Protein AF-A0A1H7QCG5-F1 (afdb_monomer_lite)

Structure (mmCIF, N/CA/C/O backbone):
data_AF-A0A1H7QCG5-F1
#
_entry.id   AF-A0A1H7QCG5-F1
#
loop_
_atom_site.group_PDB
_atom_site.id
_atom_site.type_symbol
_atom_site.label_atom_id
_atom_site.label_alt_id
_atom_site.label_comp_id
_atom_site.label_asym_id
_atom_site.label_entity_id
_atom_site.label_seq_id
_atom_site.pdbx_PDB_ins_code
_atom_site.Cartn_x
_atom_site.Cartn_y
_atom_site.Cartn_z
_atom_site.occupancy
_atom_site.B_iso_or_equiv
_atom_site.auth_seq_id
_atom_site.auth_comp_id
_atom_site.auth_asym_id
_atom_site.auth_atom_id
_atom_site.pdbx_PDB_model_num
ATOM 1 N N . MET A 1 1 ? 23.725 -0.282 -32.583 1.00 33.72 1 MET A N 1
ATOM 2 C CA . MET A 1 1 ? 24.137 0.200 -31.248 1.00 33.72 1 MET A CA 1
ATOM 3 C C . MET A 1 1 ? 22.868 0.457 -30.445 1.00 33.72 1 MET A C 1
ATOM 5 O O . MET A 1 1 ? 22.133 1.379 -30.766 1.00 33.72 1 MET A O 1
ATOM 9 N N . ARG A 1 2 ? 22.509 -0.444 -29.524 1.00 44.34 2 ARG A N 1
ATOM 10 C CA . ARG A 1 2 ? 21.269 -0.345 -28.741 1.00 44.34 2 ARG A CA 1
ATOM 11 C C . ARG A 1 2 ? 21.635 0.375 -27.448 1.00 44.34 2 ARG A C 1
ATOM 13 O O . ARG A 1 2 ? 22.316 -0.199 -26.607 1.00 44.34 2 ARG A O 1
ATOM 20 N N . ILE A 1 3 ? 21.280 1.652 -27.348 1.00 43.34 3 ILE A N 1
ATOM 21 C CA . ILE A 1 3 ? 21.463 2.421 -26.117 1.00 43.34 3 ILE A CA 1
ATOM 22 C C . ILE A 1 3 ? 20.511 1.789 -25.099 1.00 43.34 3 ILE A C 1
ATOM 24 O O . ILE A 1 3 ? 19.293 1.909 -25.226 1.00 43.34 3 ILE A O 1
ATOM 28 N N . PHE A 1 4 ? 21.050 1.043 -24.136 1.00 48.28 4 PHE A N 1
ATOM 29 C CA . PHE A 1 4 ? 20.294 0.674 -22.949 1.00 48.28 4 PHE A CA 1
ATOM 30 C C . PHE A 1 4 ? 20.025 1.980 -22.212 1.00 48.28 4 PHE A C 1
ATOM 32 O O . PHE A 1 4 ? 20.921 2.535 -21.580 1.00 48.28 4 PHE A O 1
ATOM 39 N N . ALA A 1 5 ? 18.812 2.516 -22.343 1.00 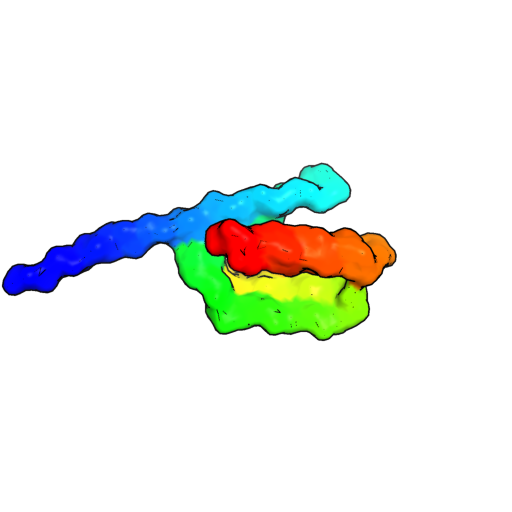50.78 5 ALA A N 1
ATOM 40 C CA . ALA A 1 5 ? 18.344 3.509 -21.396 1.00 50.78 5 ALA A CA 1
ATOM 41 C C . ALA A 1 5 ? 18.533 2.886 -20.007 1.00 50.78 5 ALA A C 1
ATOM 43 O O . ALA A 1 5 ? 17.960 1.829 -19.734 1.00 50.78 5 ALA A O 1
ATOM 44 N N . LEU A 1 6 ? 19.386 3.488 -19.172 1.00 48.00 6 LEU A N 1
ATOM 45 C CA . LEU A 1 6 ? 19.448 3.192 -17.745 1.00 48.00 6 LEU A CA 1
ATOM 46 C C . LEU A 1 6 ? 18.037 3.440 -17.223 1.00 48.00 6 LEU A C 1
ATOM 48 O O . LEU A 1 6 ? 17.630 4.583 -17.017 1.00 48.00 6 LEU A O 1
ATOM 52 N N . LYS A 1 7 ? 17.251 2.366 -17.135 1.00 51.06 7 LYS A N 1
ATOM 53 C CA . LYS A 1 7 ? 15.899 2.375 -16.605 1.00 51.06 7 LYS A CA 1
ATOM 54 C C . LYS A 1 7 ? 16.083 2.761 -15.149 1.00 51.06 7 LYS A C 1
ATOM 56 O O . LYS A 1 7 ? 16.496 1.937 -14.345 1.00 51.06 7 LYS A O 1
ATOM 61 N N . LYS A 1 8 ? 15.953 4.054 -14.857 1.00 51.62 8 LYS A N 1
ATOM 62 C CA . LYS A 1 8 ? 16.166 4.586 -13.520 1.00 51.62 8 LYS A CA 1
ATOM 63 C C . LYS A 1 8 ? 15.137 3.900 -12.636 1.00 51.62 8 LYS A C 1
ATOM 65 O O . LYS A 1 8 ? 13.944 4.157 -12.768 1.00 51.62 8 LYS A O 1
ATOM 70 N N . GLU A 1 9 ? 15.596 2.956 -11.827 1.00 61.22 9 GLU A N 1
ATOM 71 C CA . GLU A 1 9 ? 14.762 2.272 -10.854 1.00 61.22 9 GLU A CA 1
ATOM 72 C C . GLU A 1 9 ? 14.363 3.326 -9.822 1.00 61.22 9 GLU A C 1
ATOM 74 O O . GLU A 1 9 ? 15.130 3.672 -8.924 1.00 61.22 9 GLU A O 1
ATOM 79 N N . PHE A 1 10 ? 13.198 3.945 -10.017 1.00 66.62 10 PHE A N 1
ATOM 80 C CA . PHE A 1 10 ? 12.657 4.877 -9.041 1.00 66.62 10 PHE A CA 1
ATOM 81 C C . PHE A 1 10 ? 12.274 4.068 -7.806 1.00 66.62 10 PHE A C 1
ATOM 83 O O . PHE A 1 10 ? 11.364 3.242 -7.852 1.00 66.62 10 PHE A O 1
ATOM 90 N N . ILE A 1 11 ? 13.018 4.278 -6.723 1.00 75.38 11 ILE A N 1
ATOM 91 C CA . ILE A 1 11 ? 12.702 3.758 -5.397 1.00 75.38 11 ILE A CA 1
ATOM 92 C C . ILE A 1 11 ? 12.008 4.889 -4.649 1.00 75.38 11 ILE A C 1
ATOM 94 O O . ILE A 1 11 ? 12.607 5.933 -4.397 1.00 75.38 11 ILE A O 1
ATOM 98 N N . MET A 1 12 ? 10.740 4.685 -4.316 1.00 87.00 12 MET A N 1
ATOM 99 C CA . MET A 1 12 ? 9.900 5.669 -3.640 1.00 87.00 12 MET A CA 1
ATOM 100 C C . MET A 1 12 ? 9.613 5.175 -2.234 1.00 87.00 12 MET A C 1
ATOM 102 O O . MET A 1 12 ? 9.267 4.010 -2.055 1.00 87.00 12 MET A O 1
ATOM 106 N N . SER A 1 13 ? 9.784 6.028 -1.230 1.00 89.75 13 SER A N 1
ATOM 107 C CA . SER A 1 13 ? 9.558 5.668 0.168 1.00 89.75 13 SER A CA 1
ATOM 108 C C . SER A 1 13 ? 8.233 6.227 0.672 1.00 89.75 13 SER A C 1
ATOM 110 O O . SER A 1 13 ? 7.925 7.404 0.495 1.00 89.75 13 SER A O 1
ATOM 112 N N . TYR A 1 14 ? 7.461 5.376 1.340 1.00 90.69 14 TYR A N 1
ATOM 113 C CA . TYR A 1 14 ? 6.241 5.756 2.038 1.00 90.69 14 TYR A CA 1
ATOM 114 C C . TYR A 1 14 ? 6.375 5.423 3.516 1.00 90.69 14 TYR A C 1
ATOM 116 O O . TYR A 1 14 ? 6.547 4.259 3.880 1.00 90.69 14 TYR A O 1
ATOM 124 N N . THR A 1 15 ? 6.297 6.434 4.375 1.00 93.31 15 THR A N 1
ATOM 125 C CA . THR A 1 15 ? 6.353 6.230 5.823 1.00 93.31 15 THR A CA 1
ATOM 126 C C . THR A 1 15 ? 4.946 6.050 6.368 1.00 93.31 15 THR A C 1
ATOM 128 O O . THR A 1 15 ? 4.106 6.937 6.243 1.00 93.31 15 THR A O 1
ATOM 131 N N . TYR A 1 16 ? 4.701 4.920 7.020 1.00 93.25 16 TYR A N 1
ATOM 132 C CA . TYR A 1 16 ? 3.436 4.620 7.675 1.00 93.25 16 TYR A CA 1
ATOM 133 C C . TYR A 1 16 ? 3.688 4.019 9.056 1.00 93.25 16 TYR A C 1
ATOM 135 O O . TYR A 1 16 ? 4.418 3.040 9.185 1.00 93.25 16 TYR A O 1
ATOM 143 N N . GLN A 1 17 ? 3.115 4.635 10.096 1.00 91.56 17 GLN A N 1
ATOM 144 C CA . GLN A 1 17 ? 3.288 4.233 11.503 1.00 91.56 17 GLN A CA 1
ATOM 145 C C . GLN A 1 17 ? 4.759 4.011 11.911 1.00 91.56 17 GLN A C 1
ATOM 147 O O . GLN A 1 17 ? 5.099 3.043 12.584 1.00 91.56 17 GLN A O 1
ATOM 152 N N . GLY A 1 18 ? 5.657 4.890 11.459 1.00 93.50 18 GLY A N 1
ATOM 153 C CA . GLY A 1 18 ? 7.095 4.787 11.741 1.00 93.50 18 GLY A CA 1
ATOM 154 C C . GLY A 1 18 ? 7.841 3.719 10.930 1.00 93.50 18 GLY A C 1
ATOM 155 O O . GLY A 1 18 ? 9.060 3.631 11.035 1.00 93.50 18 GLY A O 1
ATOM 156 N N . THR A 1 19 ? 7.150 2.948 10.085 1.00 91.50 19 THR A N 1
ATOM 157 C CA . THR A 1 19 ? 7.761 1.994 9.150 1.00 91.50 19 THR A CA 1
ATOM 158 C C . THR A 1 19 ? 7.914 2.631 7.774 1.00 91.50 19 THR A C 1
ATOM 160 O O . THR A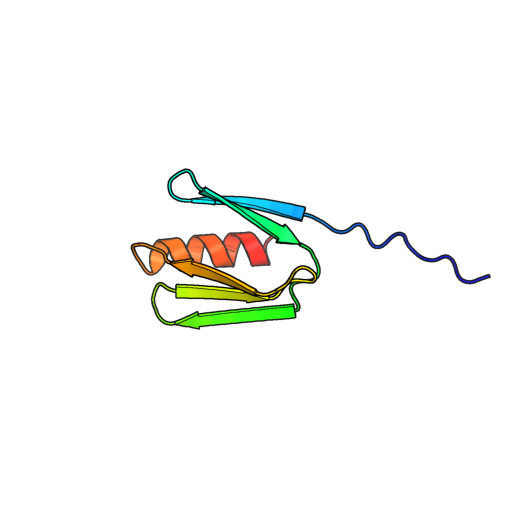 1 19 ? 6.974 3.233 7.258 1.00 91.50 19 THR A O 1
ATOM 163 N N . ILE A 1 20 ? 9.090 2.489 7.162 1.00 92.12 20 ILE A N 1
ATOM 164 C CA . ILE A 1 20 ? 9.364 2.9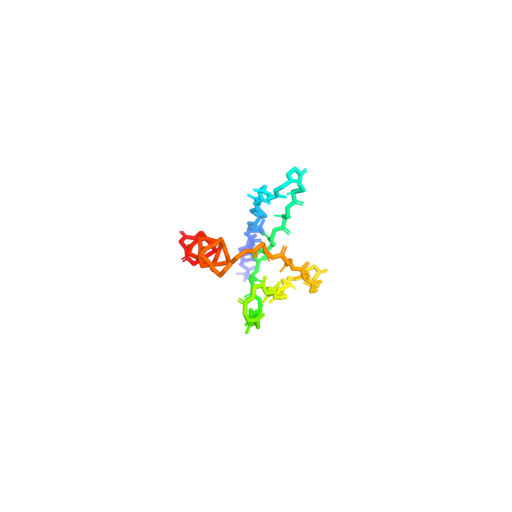88 5.811 1.00 92.12 20 ILE A CA 1
ATOM 165 C C . ILE A 1 20 ? 9.182 1.848 4.810 1.00 92.12 20 ILE A C 1
ATOM 167 O O . ILE A 1 20 ? 9.890 0.843 4.856 1.00 92.12 20 ILE A O 1
ATOM 171 N N . TYR A 1 21 ? 8.260 2.030 3.872 1.00 90.81 21 TYR A N 1
ATOM 172 C CA . TYR A 1 21 ? 8.025 1.121 2.759 1.00 90.81 21 TYR A CA 1
ATOM 173 C C . TYR A 1 21 ? 8.670 1.679 1.499 1.00 90.81 21 TYR A C 1
ATOM 175 O O . TYR A 1 21 ? 8.178 2.637 0.910 1.00 90.81 21 TYR A O 1
ATOM 183 N N . SER A 1 22 ? 9.770 1.069 1.071 1.00 90.88 22 SER A N 1
ATOM 184 C CA . SER A 1 22 ? 10.383 1.371 -0.223 1.00 90.88 22 SER A CA 1
ATOM 185 C C . SER A 1 22 ? 9.647 0.603 -1.315 1.00 90.88 22 SER A C 1
ATOM 187 O O . SER A 1 22 ? 9.571 -0.616 -1.221 1.00 90.88 22 SER A O 1
ATOM 189 N N . ILE A 1 23 ? 9.134 1.263 -2.348 1.00 90.56 23 ILE A N 1
ATOM 190 C CA . ILE A 1 23 ? 8.478 0.658 -3.514 1.00 90.56 23 ILE A CA 1
ATOM 191 C C . ILE A 1 23 ? 9.329 0.960 -4.743 1.00 90.56 23 ILE A C 1
ATOM 193 O O . ILE A 1 23 ? 9.631 2.121 -5.015 1.00 90.56 23 ILE A O 1
ATOM 197 N N . ALA A 1 24 ? 9.745 -0.080 -5.461 1.00 90.06 24 ALA A N 1
ATOM 198 C CA . ALA A 1 24 ? 10.567 0.075 -6.655 1.00 90.06 24 ALA A CA 1
ATOM 199 C C . ALA A 1 24 ? 9.719 0.083 -7.938 1.00 90.06 24 ALA A C 1
ATOM 201 O O . ALA A 1 24 ? 8.756 -0.668 -8.074 1.00 90.06 24 ALA A O 1
ATOM 202 N N . SER A 1 25 ? 10.095 0.911 -8.908 1.00 84.06 25 SER A N 1
ATOM 203 C CA . SER A 1 25 ? 9.502 0.897 -10.247 1.00 84.06 25 SER A CA 1
ATOM 204 C C . SER A 1 25 ? 10.213 -0.119 -11.157 1.00 84.06 25 SER A C 1
ATOM 206 O O . SER A 1 25 ? 11.440 -0.202 -11.115 1.00 84.06 25 SER A O 1
ATOM 208 N N . PRO A 1 26 ? 9.493 -0.862 -12.021 1.00 87.69 26 PRO A N 1
ATOM 209 C CA . PRO A 1 26 ? 8.044 -0.822 -12.205 1.00 87.69 26 PRO A CA 1
ATOM 210 C C . PRO A 1 26 ? 7.295 -1.634 -11.141 1.00 87.69 26 PRO A C 1
ATOM 212 O O . PRO A 1 26 ? 7.658 -2.775 -10.839 1.00 87.69 26 PRO A O 1
ATOM 215 N N . VAL A 1 27 ? 6.184 -1.076 -10.653 1.00 89.25 27 VAL A N 1
ATOM 216 C CA . VAL A 1 27 ? 5.181 -1.853 -9.917 1.00 89.25 27 VAL A CA 1
ATOM 217 C C . VAL A 1 27 ? 4.503 -2.797 -10.907 1.00 89.25 27 VAL A C 1
ATOM 219 O O . VAL A 1 27 ? 3.961 -2.367 -11.922 1.00 89.25 27 VAL A O 1
ATOM 222 N N . ARG A 1 28 ? 4.569 -4.100 -10.633 1.00 92.81 28 ARG A N 1
ATOM 223 C CA . ARG A 1 28 ? 4.027 -5.154 -11.503 1.00 92.81 28 ARG A CA 1
ATOM 224 C C . ARG A 1 28 ? 2.556 -5.416 -11.222 1.00 92.81 28 ARG A C 1
ATOM 226 O O . ARG A 1 28 ? 1.792 -5.668 -12.147 1.00 92.81 28 ARG A O 1
ATOM 233 N N . SER A 1 29 ? 2.167 -5.388 -9.951 1.00 94.19 29 SER A N 1
ATOM 234 C CA . SER A 1 29 ? 0.777 -5.580 -9.544 1.00 94.19 29 SER A CA 1
ATOM 235 C C . SER A 1 29 ? 0.495 -4.983 -8.171 1.00 94.19 29 SER A C 1
ATOM 237 O O . SER A 1 29 ? 1.386 -4.852 -7.327 1.00 94.19 29 SER A O 1
ATOM 239 N N . ILE A 1 30 ? -0.774 -4.643 -7.957 1.00 94.56 30 ILE A N 1
ATOM 240 C CA . ILE A 1 30 ? -1.316 -4.179 -6.683 1.00 94.56 30 ILE A CA 1
ATOM 241 C C . ILE A 1 30 ? -2.592 -4.978 -6.416 1.00 94.56 30 ILE A C 1
ATOM 243 O O . ILE A 1 30 ? -3.448 -5.085 -7.291 1.00 94.56 30 ILE A O 1
ATOM 247 N N . SER A 1 31 ? -2.720 -5.536 -5.215 1.00 96.19 31 SER A N 1
ATOM 248 C CA . SER A 1 31 ? -3.933 -6.206 -4.746 1.00 96.19 31 SER A CA 1
ATOM 249 C C . SER A 1 31 ? -4.417 -5.549 -3.462 1.00 96.19 31 SER A C 1
ATOM 251 O O . SER A 1 31 ? -3.625 -5.294 -2.554 1.00 96.19 31 SER A O 1
ATOM 253 N N . VAL A 1 32 ? -5.714 -5.260 -3.386 1.00 95.25 32 VAL A N 1
ATOM 254 C CA . VAL A 1 32 ? -6.326 -4.543 -2.263 1.00 95.25 32 VAL A CA 1
ATOM 255 C C . VAL A 1 32 ? -7.432 -5.404 -1.672 1.00 95.25 32 VAL A C 1
ATOM 257 O O . VAL A 1 32 ? -8.364 -5.797 -2.369 1.00 95.25 32 VAL A O 1
ATOM 260 N N . ASN A 1 33 ? -7.352 -5.667 -0.371 1.00 94.44 33 ASN A N 1
ATOM 261 C CA . ASN A 1 33 ? -8.389 -6.355 0.386 1.00 94.44 33 ASN A CA 1
ATOM 262 C C . ASN A 1 33 ? -8.702 -5.579 1.670 1.00 94.44 33 ASN A C 1
ATOM 264 O O . ASN A 1 33 ? -8.006 -5.709 2.685 1.00 94.44 33 ASN A O 1
ATOM 268 N N . LYS A 1 34 ? -9.774 -4.779 1.615 1.00 92.25 34 LYS A N 1
ATOM 269 C CA . LYS A 1 34 ? -10.190 -3.842 2.667 1.00 92.25 34 LYS A CA 1
ATOM 270 C C . LYS A 1 34 ? -9.057 -2.874 3.018 1.00 92.25 34 LYS A C 1
ATOM 272 O O . LYS A 1 34 ? -8.795 -1.947 2.267 1.00 92.25 34 LYS A O 1
ATOM 277 N N . ASN A 1 35 ? -8.399 -3.089 4.149 1.00 94.06 35 ASN A N 1
ATOM 278 C CA . ASN A 1 35 ? -7.298 -2.287 4.663 1.00 94.06 35 ASN A CA 1
ATOM 279 C C . ASN A 1 35 ? -5.921 -2.940 4.447 1.00 94.06 35 ASN A C 1
ATOM 281 O O . ASN A 1 35 ? -4.923 -2.428 4.935 1.00 94.06 35 ASN A O 1
ATOM 285 N N . ASN A 1 36 ? -5.845 -4.054 3.721 1.00 95.12 36 ASN A N 1
ATOM 286 C CA . ASN A 1 36 ? -4.585 -4.695 3.352 1.00 95.12 36 ASN A CA 1
ATOM 287 C C . ASN A 1 36 ? -4.273 -4.386 1.889 1.00 95.12 36 ASN A C 1
ATOM 289 O O . ASN A 1 36 ? -5.129 -4.573 1.023 1.00 95.12 36 ASN A O 1
ATOM 293 N N . VAL A 1 37 ? -3.047 -3.957 1.614 1.00 96.00 37 VAL A N 1
ATOM 294 C CA . VAL A 1 37 ? -2.549 -3.699 0.263 1.00 96.00 37 VAL A CA 1
ATOM 295 C C . VAL A 1 37 ? -1.289 -4.524 0.052 1.00 96.00 37 VAL A C 1
ATOM 297 O O . VAL A 1 37 ? -0.331 -4.402 0.809 1.00 96.00 37 VAL A O 1
ATOM 300 N N . ALA A 1 38 ? -1.292 -5.371 -0.969 1.00 96.19 38 ALA A N 1
ATOM 301 C CA . ALA A 1 38 ? -0.120 -6.107 -1.414 1.00 96.19 38 ALA A CA 1
ATOM 302 C C . ALA A 1 38 ? 0.419 -5.470 -2.694 1.00 96.19 38 ALA A C 1
ATOM 304 O O . ALA A 1 38 ? -0.318 -5.331 -3.671 1.00 96.19 38 ALA A O 1
ATOM 305 N N . ILE A 1 39 ? 1.698 -5.105 -2.696 1.00 93.88 39 ILE A N 1
ATOM 306 C CA . ILE A 1 39 ? 2.378 -4.516 -3.851 1.00 93.88 39 ILE A CA 1
ATOM 307 C C . ILE A 1 39 ? 3.490 -5.428 -4.294 1.00 93.88 39 ILE A C 1
ATOM 309 O O . ILE A 1 39 ? 4.369 -5.747 -3.502 1.00 93.88 39 ILE A O 1
ATOM 313 N N . THR A 1 40 ? 3.459 -5.817 -5.561 1.00 94.81 40 THR A N 1
ATOM 314 C CA . THR A 1 40 ? 4.537 -6.578 -6.177 1.00 94.81 40 THR A CA 1
ATOM 315 C C . THR A 1 40 ? 5.341 -5.644 -7.058 1.00 94.81 40 THR A C 1
ATOM 317 O O . THR A 1 40 ? 4.866 -5.208 -8.106 1.00 94.81 40 THR A O 1
ATOM 320 N N . ASP A 1 41 ? 6.556 -5.335 -6.624 1.00 91.69 41 ASP A N 1
ATOM 321 C CA . ASP A 1 41 ? 7.547 -4.622 -7.420 1.00 91.69 41 ASP A CA 1
ATOM 322 C C . ASP A 1 41 ? 8.612 -5.597 -7.952 1.00 91.69 41 ASP A C 1
ATOM 324 O O . ASP A 1 41 ? 8.457 -6.821 -7.902 1.00 91.69 41 ASP A O 1
ATOM 328 N N . GLN A 1 42 ? 9.693 -5.070 -8.522 1.00 88.69 42 GLN A N 1
ATOM 329 C CA . GLN A 1 42 ? 10.825 -5.879 -8.979 1.00 88.69 42 GLN A CA 1
ATOM 330 C C . GLN A 1 42 ? 11.570 -6.621 -7.855 1.00 88.69 42 GLN A C 1
ATOM 332 O O . GLN A 1 42 ? 12.199 -7.639 -8.132 1.00 88.69 42 GLN A O 1
ATOM 337 N N . ASN A 1 43 ? 11.475 -6.141 -6.612 1.00 88.81 43 ASN A N 1
ATOM 338 C CA . ASN A 1 43 ? 12.135 -6.702 -5.434 1.00 88.81 43 ASN A CA 1
ATOM 339 C C . ASN A 1 43 ? 11.243 -7.715 -4.695 1.00 88.81 43 ASN A C 1
ATOM 341 O O . ASN A 1 43 ? 11.693 -8.341 -3.738 1.00 88.81 43 ASN A O 1
ATOM 345 N N . GLY A 1 44 ? 9.990 -7.884 -5.129 1.00 91.62 44 GLY A N 1
ATOM 346 C CA . GLY A 1 44 ? 9.052 -8.870 -4.603 1.00 91.62 44 GLY A CA 1
ATOM 347 C C . GLY A 1 44 ? 7.752 -8.254 -4.098 1.00 91.62 44 GLY A C 1
ATOM 348 O O . GLY A 1 44 ? 7.412 -7.110 -4.402 1.00 91.62 44 GLY A O 1
ATOM 349 N N . THR A 1 45 ? 6.996 -9.046 -3.337 1.00 94.12 45 THR A N 1
ATOM 350 C CA . THR A 1 45 ? 5.698 -8.635 -2.794 1.00 94.12 45 THR A CA 1
ATOM 351 C C . THR A 1 45 ? 5.842 -8.076 -1.382 1.00 94.12 45 THR A C 1
ATOM 353 O O . THR A 1 45 ? 6.458 -8.692 -0.515 1.00 94.12 45 THR A O 1
ATOM 356 N N . LYS A 1 46 ? 5.224 -6.921 -1.134 1.00 93.25 46 LYS A N 1
ATOM 357 C CA . LYS A 1 46 ? 5.177 -6.231 0.158 1.00 93.25 46 LYS A CA 1
ATOM 358 C C . LYS A 1 46 ? 3.728 -6.106 0.586 1.00 93.25 46 LYS A C 1
ATOM 360 O O . LYS A 1 46 ? 2.921 -5.545 -0.152 1.00 93.25 46 LYS A O 1
ATOM 365 N N . LEU A 1 47 ? 3.401 -6.638 1.759 1.00 94.81 47 LEU A N 1
ATOM 366 C CA . LEU A 1 47 ? 2.072 -6.520 2.348 1.00 94.81 47 LEU A CA 1
ATOM 367 C C . LEU A 1 47 ? 2.072 -5.388 3.372 1.00 94.81 47 LEU A C 1
ATOM 369 O O . 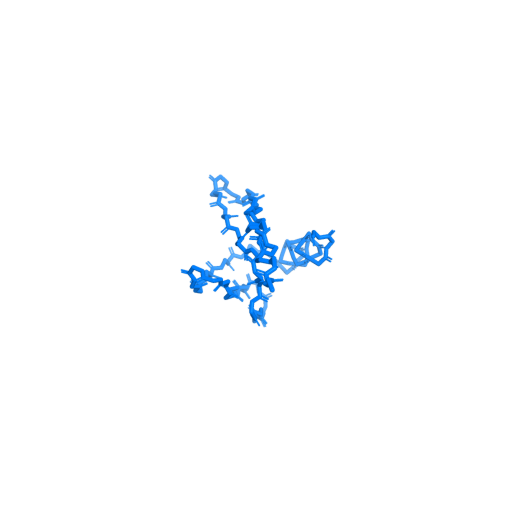LEU A 1 47 ? 2.857 -5.396 4.318 1.00 94.81 47 LEU A O 1
ATOM 373 N N . ILE A 1 48 ? 1.168 -4.436 3.186 1.00 94.44 48 ILE A N 1
ATOM 374 C CA . ILE A 1 48 ? 0.987 -3.284 4.059 1.00 94.44 48 ILE A CA 1
ATOM 375 C C . ILE A 1 48 ? -0.427 -3.352 4.612 1.00 94.44 48 ILE A C 1
ATOM 377 O O . ILE A 1 48 ? -1.403 -3.416 3.860 1.00 94.44 48 ILE A O 1
ATOM 381 N N . LYS A 1 49 ? -0.535 -3.365 5.938 1.00 95.62 49 LYS A N 1
ATOM 382 C CA . LYS A 1 49 ? -1.814 -3.371 6.639 1.00 95.62 49 LYS A CA 1
ATOM 383 C C . LYS A 1 49 ? -2.062 -1.994 7.228 1.00 95.62 49 LYS A C 1
ATOM 385 O O . LYS A 1 49 ? -1.353 -1.564 8.130 1.00 95.62 49 LYS A O 1
ATOM 390 N N . PHE A 1 50 ? -3.087 -1.337 6.717 1.00 95.75 50 PHE A N 1
ATOM 391 C CA . PHE A 1 50 ? -3.551 -0.047 7.190 1.00 95.75 50 PHE A CA 1
ATOM 392 C C . PHE A 1 50 ? -4.577 -0.221 8.312 1.00 95.75 50 PHE A C 1
ATOM 394 O O . PHE A 1 50 ? -5.304 -1.217 8.387 1.00 95.75 50 PHE A O 1
ATOM 401 N N . THR A 1 51 ? -4.679 0.778 9.179 1.00 95.69 51 THR A N 1
ATOM 402 C CA . THR A 1 51 ? -5.683 0.824 10.244 1.00 95.69 51 THR A CA 1
ATOM 403 C C . THR A 1 51 ? -7.081 0.989 9.660 1.00 95.69 51 THR A C 1
ATOM 405 O O . THR A 1 51 ? -8.023 0.342 10.113 1.00 95.69 51 THR A O 1
ATOM 408 N N . ASN A 1 52 ? -7.229 1.806 8.614 1.00 94.56 52 ASN A N 1
ATOM 409 C CA . ASN A 1 52 ? -8.511 2.064 7.967 1.00 94.56 52 ASN A CA 1
ATOM 410 C C . ASN A 1 52 ? -8.389 2.132 6.434 1.00 94.56 52 ASN A C 1
ATOM 412 O O . ASN A 1 52 ? -7.303 2.226 5.862 1.00 94.56 52 ASN A O 1
ATOM 416 N N . VAL A 1 53 ? -9.539 2.081 5.757 1.00 93.62 53 VAL A N 1
ATOM 417 C CA . VAL A 1 53 ? -9.609 2.080 4.288 1.00 93.62 53 VAL A CA 1
ATOM 418 C C . VAL A 1 53 ? -9.155 3.418 3.691 1.00 93.62 53 VAL A C 1
ATOM 420 O O . VAL A 1 53 ? -8.579 3.430 2.605 1.00 93.62 53 VAL A O 1
ATOM 423 N N . ASN A 1 54 ? -9.363 4.543 4.380 1.00 94.88 54 ASN A N 1
ATOM 424 C CA . ASN A 1 54 ? -8.973 5.857 3.861 1.00 94.88 54 ASN A CA 1
ATOM 425 C C . ASN A 1 54 ? -7.452 5.986 3.740 1.00 94.88 54 ASN A C 1
ATOM 427 O O . ASN A 1 54 ? -6.967 6.456 2.719 1.00 94.88 54 ASN A O 1
ATOM 431 N N . GLU A 1 55 ? -6.698 5.482 4.714 1.00 94.56 55 GLU A N 1
ATOM 432 C CA . GLU A 1 55 ? -5.233 5.445 4.648 1.00 94.56 55 GLU A CA 1
ATOM 433 C C . GLU A 1 55 ? -4.732 4.577 3.491 1.00 94.56 55 GLU A C 1
ATOM 435 O O . GLU A 1 55 ? -3.856 5.005 2.742 1.00 94.56 55 GLU A O 1
ATOM 440 N N . SER A 1 56 ? -5.347 3.407 3.274 1.00 94.56 56 SER A N 1
ATOM 441 C CA . SER A 1 56 ? -5.004 2.564 2.121 1.00 94.56 56 SER A CA 1
ATOM 442 C C . SER A 1 56 ? -5.261 3.277 0.787 1.00 94.56 56 SER A C 1
ATOM 444 O O . SER A 1 56 ? -4.462 3.162 -0.138 1.00 94.56 56 SER A O 1
ATOM 446 N N . LYS A 1 57 ? -6.327 4.084 0.691 1.00 93.75 57 LYS A N 1
ATOM 447 C CA . LYS A 1 57 ? -6.622 4.897 -0.498 1.00 93.75 57 LYS A CA 1
ATOM 448 C C . LYS A 1 57 ? -5.606 6.021 -0.690 1.00 93.75 57 LYS A C 1
ATOM 450 O O . LYS A 1 57 ? -5.164 6.221 -1.816 1.00 93.75 57 LYS A O 1
ATOM 455 N N . SER A 1 58 ? -5.210 6.718 0.376 1.00 93.44 58 SER A N 1
ATOM 456 C CA . SER A 1 58 ? -4.167 7.753 0.313 1.00 93.44 58 SER A CA 1
ATOM 457 C C . SER A 1 58 ? -2.830 7.180 -0.156 1.00 93.44 58 SER A C 1
ATOM 459 O O . SER A 1 58 ? -2.160 7.783 -0.989 1.00 93.44 58 SER A O 1
ATOM 461 N N . PHE A 1 59 ? -2.469 5.989 0.326 1.00 92.81 59 PHE A N 1
ATOM 462 C CA . PHE A 1 59 ? -1.285 5.271 -0.136 1.00 92.81 59 PHE A CA 1
ATOM 463 C C . PHE A 1 59 ? -1.359 4.910 -1.626 1.00 92.81 59 PHE A C 1
ATOM 465 O O . PHE A 1 59 ? -0.411 5.154 -2.366 1.00 92.81 59 PHE A O 1
ATOM 472 N N . LEU A 1 60 ? -2.491 4.376 -2.095 1.00 92.50 60 LEU A N 1
ATOM 473 C CA . LEU A 1 60 ? -2.675 4.054 -3.513 1.00 92.50 60 LEU A CA 1
AT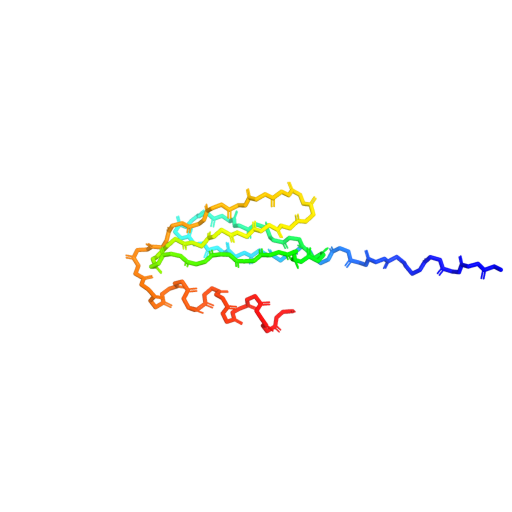OM 474 C C . LEU A 1 60 ? -2.624 5.307 -4.395 1.00 92.50 60 LEU A C 1
ATOM 476 O O . LEU A 1 60 ? -1.981 5.287 -5.440 1.00 92.50 60 LEU A O 1
ATOM 480 N N . ALA A 1 61 ? -3.262 6.400 -3.967 1.00 92.75 61 ALA A N 1
ATOM 481 C CA . ALA A 1 61 ? -3.225 7.674 -4.680 1.00 92.75 61 ALA A CA 1
ATOM 482 C C . ALA A 1 61 ? -1.791 8.196 -4.823 1.00 92.75 61 ALA A C 1
ATOM 484 O O . ALA A 1 61 ? -1.412 8.621 -5.910 1.00 92.75 61 ALA A O 1
ATOM 485 N N . TRP A 1 62 ? -0.988 8.095 -3.759 1.00 90.94 62 TRP A N 1
ATOM 486 C CA . TRP A 1 62 ? 0.437 8.412 -3.806 1.00 90.94 62 TRP A CA 1
ATOM 487 C C . TRP A 1 62 ? 1.161 7.567 -4.864 1.00 90.94 62 TRP A C 1
ATOM 489 O O . TRP A 1 62 ? 1.803 8.135 -5.740 1.00 90.94 62 TRP A O 1
ATOM 499 N N . ILE A 1 63 ? 0.976 6.242 -4.881 1.00 88.50 63 ILE A N 1
ATOM 500 C CA . ILE A 1 63 ? 1.618 5.364 -5.878 1.00 88.50 63 ILE A CA 1
ATOM 501 C C . ILE A 1 63 ? 1.241 5.718 -7.313 1.00 88.50 63 ILE A C 1
ATOM 503 O O . ILE A 1 63 ? 2.109 5.717 -8.177 1.00 88.50 63 ILE A O 1
ATOM 507 N N . TYR A 1 64 ? -0.032 6.008 -7.580 1.00 85.38 64 TYR A N 1
ATOM 508 C CA . TYR A 1 64 ? -0.489 6.335 -8.934 1.00 85.38 64 TYR A CA 1
ATOM 509 C C . TYR A 1 64 ? -0.053 7.723 -9.417 1.00 85.38 64 TYR A C 1
ATOM 511 O O . TYR A 1 64 ? -0.037 7.958 -10.622 1.00 85.38 64 TYR A O 1
ATOM 519 N N . GLN A 1 65 ? 0.260 8.646 -8.505 1.00 80.25 65 GLN A N 1
ATOM 520 C CA . GLN A 1 65 ? 0.771 9.979 -8.842 1.00 80.25 65 GLN A CA 1
ATOM 521 C C . GLN A 1 65 ? 2.281 10.006 -9.095 1.00 80.25 65 GLN A C 1
ATOM 523 O O . GLN A 1 65 ? 2.791 11.034 -9.540 1.00 80.25 65 GLN A O 1
ATOM 528 N N . SER A 1 66 ? 2.984 8.923 -8.760 1.00 64.44 66 SER A N 1
ATOM 529 C CA . SER A 1 66 ? 4.443 8.886 -8.752 1.00 64.44 66 SER A CA 1
ATOM 530 C C . SER A 1 66 ? 5.076 8.395 -10.053 1.00 64.44 66 SER A C 1
ATOM 532 O O . SER A 1 66 ? 4.449 7.575 -10.760 1.00 64.44 66 SER A O 1
#

Radius of gyration: 13.51 Å; chains: 1; bounding box: 34×19×43 Å

Sequence (66 aa):
MRIFALKKEFIMSYTYQGTIYSIASPVRSISVNKNNVAITDQNGTKLIKFTNVNESKSFLAWIYQS

Organism: NCBI:txid641665

Foldseek 3Di:
DDPPPPPPFDFDWDADPNDIDTATPPF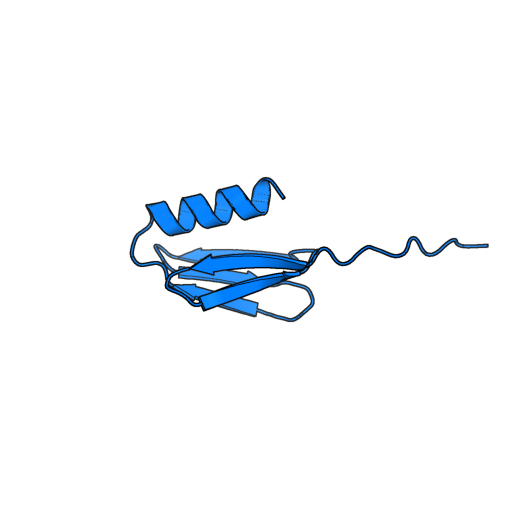PDWDDDFQWIWTQHPVGIDIDGHPGNVVVVVVVVVVVVD

pLDDT: mean 85.17, std 16.05, range [33.72, 96.19]

Secondary structure (DSSP, 8-state):
----------EEEEEETTEEEEEESSP-EEEEETTEEEEEETTEEEEEE-SSHHHHHHHHHHHHH-